Protein AF-A0A1B0FCF2-F1 (afdb_monomer_lite)

Radius of gyration: 21.27 Å; chains: 1; bounding box: 33×24×57 Å

Sequence (82 aa):
MSNQTRRSSRKAAFQKFRSGNLCIVDEPRGRPRKAHIDNEELRTTVESDPHTISRTLGSKPGTSHTPVLKHLRAINKVKELD

Secondary structure (DSSP, 8-state):
---------HHHHHHHHHTT----PPP-PPPPPPPP--HHHHHHHHHH-TT--HHHHTTSTT--HHHHHHHHHHHHHHHTT-

pLDDT: mean 72.68, std 11.64, range [40.03, 86.0]

Organism: Glossina morsitans morsitans (NCBI:txid37546)

Foldseek 3Di:
DDDPDDDPDPVVVVVCVVVVNPDPDDDDDDDPDADDDDLVVLLVVCVVPVPPDLVNVQVPPRRDSVVSVVSVVVSVVVVVVD

Structure (mmCIF, N/CA/C/O backbone):
data_AF-A0A1B0FCF2-F1
#
_entry.id   AF-A0A1B0FCF2-F1
#
loop_
_atom_site.group_PDB
_atom_site.id
_atom_site.type_symbol
_atom_site.label_atom_id
_atom_site.label_alt_id
_atom_site.label_comp_id
_atom_site.label_asym_id
_atom_site.label_entity_id
_atom_site.label_seq_id
_atom_site.pdbx_PDB_ins_code
_atom_site.Cartn_x
_atom_site.Cartn_y
_atom_site.Cartn_z
_atom_site.occupancy
_atom_site.B_iso_or_equiv
_atom_site.auth_seq_id
_atom_site.auth_comp_id
_atom_site.auth_asym_id
_atom_site.auth_atom_id
_atom_site.pdbx_PDB_model_num
ATOM 1 N N . MET A 1 1 ? -10.045 -8.718 -25.549 1.00 40.03 1 MET A N 1
ATOM 2 C CA . MET A 1 1 ? -9.183 -9.801 -25.025 1.00 40.03 1 MET A CA 1
ATOM 3 C C . MET A 1 1 ? -7.790 -9.643 -25.618 1.00 40.03 1 MET A C 1
ATOM 5 O O . MET A 1 1 ? -7.692 -9.724 -26.829 1.00 40.03 1 MET A O 1
ATOM 9 N N . SER A 1 2 ? -6.752 -9.391 -24.813 1.00 41.12 2 SER A N 1
ATOM 10 C CA . SER A 1 2 ? -5.422 -10.005 -24.990 1.00 41.12 2 SER A CA 1
ATOM 11 C C . SER A 1 2 ? -4.515 -9.592 -23.828 1.00 41.12 2 SER A C 1
ATOM 13 O O . SER A 1 2 ? -4.158 -8.425 -23.679 1.00 41.12 2 SER A O 1
ATOM 15 N N . ASN A 1 3 ? -4.188 -10.560 -22.972 1.00 41.97 3 ASN A N 1
ATOM 16 C CA . ASN A 1 3 ? -3.220 -10.410 -21.894 1.00 41.97 3 ASN A CA 1
ATOM 17 C C . ASN A 1 3 ? -1.827 -10.587 -22.500 1.00 41.97 3 ASN A C 1
ATOM 19 O O . ASN A 1 3 ? -1.427 -11.712 -22.805 1.00 41.97 3 ASN A O 1
ATOM 23 N N . GLN A 1 4 ? -1.083 -9.495 -22.686 1.00 44.03 4 GLN A N 1
ATOM 24 C CA . GLN A 1 4 ? 0.302 -9.574 -23.149 1.00 44.03 4 GLN A CA 1
ATOM 25 C C . GLN A 1 4 ? 1.187 -10.076 -21.998 1.00 44.03 4 GLN A C 1
ATOM 27 O O . GLN A 1 4 ? 1.769 -9.317 -21.222 1.00 44.03 4 GLN A O 1
ATOM 32 N N . THR A 1 5 ? 1.258 -11.397 -21.872 1.00 45.75 5 THR A N 1
ATOM 33 C CA . THR A 1 5 ? 2.170 -12.105 -20.981 1.00 45.75 5 THR A CA 1
ATOM 34 C C . THR A 1 5 ? 3.617 -11.736 -21.315 1.00 45.75 5 THR A C 1
ATOM 36 O O . THR A 1 5 ? 4.086 -11.899 -22.442 1.00 45.75 5 THR A O 1
ATOM 39 N N . ARG A 1 6 ? 4.320 -11.235 -20.292 1.00 60.12 6 ARG A N 1
ATOM 40 C CA . ARG A 1 6 ? 5.773 -11.033 -20.193 1.00 60.12 6 ARG A CA 1
ATOM 41 C C . ARG A 1 6 ? 6.582 -12.047 -21.013 1.00 60.12 6 ARG A C 1
ATOM 43 O O . ARG A 1 6 ? 6.575 -13.238 -20.715 1.00 60.12 6 ARG A O 1
ATOM 50 N N . ARG A 1 7 ? 7.434 -11.550 -21.911 1.00 43.56 7 ARG A N 1
ATOM 51 C CA . ARG A 1 7 ? 8.679 -12.237 -22.286 1.00 43.56 7 ARG A CA 1
ATOM 52 C C . ARG A 1 7 ? 9.869 -11.401 -21.834 1.00 43.56 7 ARG A C 1
ATOM 54 O O . ARG A 1 7 ? 10.421 -10.617 -22.596 1.00 43.56 7 ARG A O 1
ATOM 61 N N . SER A 1 8 ? 10.303 -11.604 -20.593 1.00 62.56 8 SER A N 1
ATOM 62 C CA . SER A 1 8 ? 11.674 -11.289 -20.190 1.00 62.56 8 SER A CA 1
ATOM 63 C C . SER A 1 8 ? 12.601 -12.241 -20.937 1.00 62.56 8 SER A C 1
ATOM 65 O O . SER A 1 8 ? 12.805 -13.383 -20.533 1.00 62.56 8 SER A O 1
ATOM 67 N N . SER A 1 9 ? 13.112 -11.820 -22.086 1.00 61.16 9 SER A N 1
ATOM 68 C CA . SER A 1 9 ? 14.083 -12.629 -22.807 1.00 61.16 9 SER A CA 1
ATOM 69 C C . SER A 1 9 ? 15.047 -11.722 -23.545 1.00 61.16 9 SER A C 1
ATOM 71 O O . SER A 1 9 ? 14.620 -10.827 -24.268 1.00 61.16 9 SER A O 1
ATOM 73 N N . ARG A 1 10 ? 16.352 -11.985 -23.391 1.00 63.44 10 ARG A N 1
ATOM 74 C CA . ARG A 1 10 ? 17.435 -11.346 -24.161 1.00 63.44 10 ARG A CA 1
ATOM 75 C C . ARG A 1 10 ? 17.075 -11.234 -25.649 1.00 63.44 10 ARG A C 1
ATOM 77 O O . ARG A 1 10 ? 17.337 -10.214 -26.266 1.00 63.44 10 ARG A O 1
ATOM 84 N N . LYS A 1 11 ? 16.377 -12.241 -26.188 1.00 72.06 11 LYS A N 1
ATOM 85 C CA . LYS A 1 11 ? 15.841 -12.283 -27.558 1.00 72.06 11 LYS A CA 1
ATOM 86 C C . LYS A 1 11 ? 15.005 -11.048 -27.939 1.00 72.06 11 LYS A C 1
ATOM 88 O O . LYS A 1 11 ? 15.205 -10.519 -29.024 1.00 72.06 11 LYS A O 1
ATOM 93 N N . ALA A 1 12 ? 14.126 -10.567 -27.057 1.00 73.56 12 ALA A N 1
ATOM 94 C CA . ALA A 1 12 ? 13.309 -9.376 -27.305 1.00 73.56 12 ALA A CA 1
ATOM 95 C C . ALA A 1 12 ? 14.150 -8.086 -27.324 1.00 73.56 12 ALA A C 1
ATOM 97 O O . ALA A 1 12 ? 13.906 -7.206 -28.143 1.00 73.56 12 ALA A O 1
ATOM 98 N N . ALA A 1 13 ? 15.183 -8.000 -26.477 1.00 77.38 13 ALA A N 1
ATOM 99 C CA . ALA A 1 13 ? 16.127 -6.884 -26.507 1.00 77.38 13 ALA A CA 1
ATOM 100 C C . ALA A 1 13 ? 16.948 -6.888 -27.808 1.00 77.38 13 ALA A C 1
ATOM 102 O O . ALA A 1 13 ? 17.005 -5.878 -28.499 1.00 77.38 13 ALA A O 1
ATOM 103 N N . PHE A 1 14 ? 17.498 -8.040 -28.209 1.00 81.69 14 PHE A N 1
ATOM 104 C CA . PHE A 1 14 ? 18.231 -8.175 -29.475 1.00 81.69 14 PHE A CA 1
ATOM 105 C C . PHE A 1 14 ? 17.373 -7.846 -30.705 1.00 81.69 14 PHE A C 1
ATOM 107 O O . PHE A 1 14 ? 17.888 -7.282 -31.666 1.00 81.69 14 PHE A O 1
ATOM 114 N N . GLN A 1 15 ? 16.074 -8.160 -30.686 1.00 82.88 15 GLN A N 1
ATOM 115 C CA . GLN A 1 15 ? 15.151 -7.755 -31.751 1.00 82.88 15 GLN A CA 1
ATOM 116 C C . GLN A 1 15 ? 14.955 -6.232 -31.805 1.00 82.88 15 GLN A C 1
ATOM 118 O O . GLN A 1 15 ? 15.046 -5.677 -32.896 1.00 82.88 15 GLN A O 1
ATOM 123 N N . LYS A 1 16 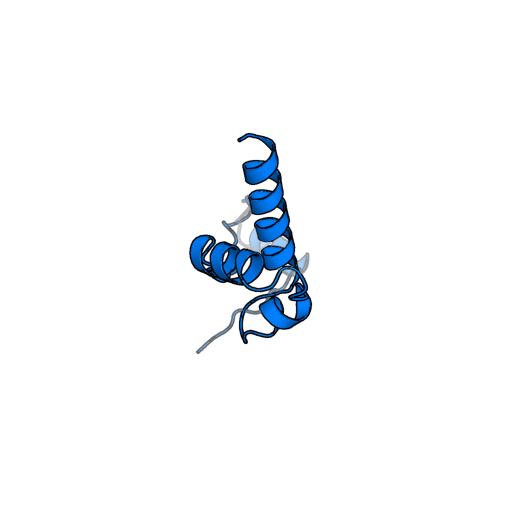? 14.774 -5.556 -30.657 1.00 80.12 16 LYS A N 1
ATOM 124 C CA . LYS A 1 16 ? 14.708 -4.081 -30.589 1.00 80.12 16 LYS A CA 1
ATOM 125 C C . LYS A 1 16 ? 15.996 -3.430 -31.122 1.00 80.12 16 LYS A C 1
ATOM 127 O O . LYS A 1 16 ? 15.929 -2.528 -31.951 1.00 80.12 16 LYS A O 1
ATOM 132 N N . PHE A 1 17 ? 17.166 -3.949 -30.740 1.00 84.00 17 PHE A N 1
ATOM 133 C CA . PHE A 1 17 ? 18.449 -3.455 -31.253 1.00 84.00 17 PHE A CA 1
ATOM 134 C C . PHE A 1 17 ? 18.585 -3.639 -32.770 1.00 84.00 17 PHE A C 1
ATOM 136 O O . PHE A 1 17 ? 19.002 -2.717 -33.468 1.00 84.00 17 PHE A O 1
ATOM 143 N N . ARG A 1 18 ? 18.192 -4.804 -33.304 1.00 85.06 18 ARG A N 1
ATOM 144 C CA . ARG A 1 18 ? 18.223 -5.071 -34.753 1.00 85.06 18 ARG A CA 1
ATOM 145 C C . ARG A 1 18 ? 17.273 -4.182 -35.554 1.00 85.06 18 ARG A C 1
ATOM 147 O O . ARG A 1 18 ? 17.558 -3.919 -36.713 1.00 85.06 18 ARG A O 1
ATOM 154 N N . SER A 1 19 ? 16.181 -3.707 -34.957 1.00 86.00 19 SER A N 1
ATOM 155 C CA . SER A 1 19 ? 15.267 -2.751 -35.594 1.00 86.00 19 SER A CA 1
ATOM 156 C C . SER A 1 19 ? 15.718 -1.289 -35.450 1.00 86.00 19 SER A C 1
ATOM 158 O O . SER A 1 19 ? 14.915 -0.390 -35.676 1.00 86.00 19 SER A O 1
ATOM 160 N N . GLY A 1 20 ? 16.958 -1.035 -35.013 1.00 84.44 20 GLY A N 1
ATOM 161 C CA . GLY A 1 20 ? 17.500 0.313 -34.807 1.00 84.44 20 GLY A CA 1
ATOM 162 C C . GLY A 1 20 ? 17.020 1.000 -33.525 1.00 84.44 20 GLY A C 1
ATOM 163 O O . GLY A 1 20 ? 17.396 2.139 -33.261 1.00 84.44 20 GLY A O 1
ATOM 164 N N . ASN A 1 21 ? 16.223 0.319 -32.696 1.00 81.06 21 ASN A N 1
ATOM 165 C CA . ASN A 1 21 ? 15.795 0.847 -31.408 1.00 81.06 21 ASN A CA 1
ATOM 166 C C . ASN A 1 21 ? 16.853 0.515 -30.347 1.00 81.06 21 ASN A C 1
ATOM 168 O O . ASN A 1 21 ? 16.820 -0.538 -29.709 1.00 81.06 21 ASN A O 1
ATOM 172 N N . LEU A 1 22 ? 17.803 1.438 -30.184 1.00 81.44 22 LEU A N 1
ATOM 173 C CA . LEU A 1 22 ? 18.878 1.363 -29.189 1.00 81.44 22 LEU A CA 1
ATOM 174 C C . LEU A 1 22 ? 18.438 1.861 -27.799 1.00 81.44 22 LEU A C 1
ATOM 176 O O . LEU A 1 22 ? 19.259 1.939 -26.887 1.00 81.44 22 LEU A O 1
ATOM 180 N N . CYS A 1 23 ? 17.165 2.234 -27.629 1.00 80.06 23 CYS A N 1
ATOM 181 C CA . CYS A 1 23 ? 16.658 2.762 -26.371 1.00 80.06 23 CYS A CA 1
ATOM 182 C C . CYS A 1 23 ? 16.573 1.644 -25.322 1.00 80.06 23 CYS A C 1
ATOM 184 O O . CYS A 1 23 ? 15.769 0.718 -25.431 1.00 80.06 23 CYS A O 1
ATOM 186 N N . ILE A 1 24 ? 17.418 1.747 -24.295 1.00 75.00 24 ILE A N 1
ATOM 187 C CA . ILE A 1 24 ? 17.487 0.807 -23.162 1.00 75.00 24 ILE A CA 1
ATOM 188 C C . ILE A 1 24 ? 16.521 1.221 -22.036 1.00 75.00 24 ILE A C 1
ATOM 190 O O . ILE A 1 24 ? 16.371 0.507 -21.048 1.00 75.00 24 ILE A O 1
ATOM 194 N N . VAL A 1 25 ? 15.849 2.370 -22.171 1.00 77.88 25 VAL A N 1
ATOM 195 C CA . VAL A 1 25 ? 14.970 2.902 -21.128 1.00 77.88 25 VAL A CA 1
ATOM 196 C C . VAL A 1 25 ? 13.822 1.933 -20.868 1.00 77.88 25 VAL A C 1
ATOM 198 O O . VAL A 1 25 ? 13.087 1.538 -21.776 1.00 77.88 25 VAL A O 1
ATOM 201 N N . ASP A 1 26 ? 13.677 1.559 -19.600 1.00 78.50 26 ASP A N 1
ATOM 202 C CA . ASP A 1 26 ? 12.560 0.754 -19.140 1.00 78.50 26 ASP A CA 1
ATOM 203 C C . ASP A 1 26 ? 11.253 1.521 -19.359 1.00 78.50 26 ASP A C 1
ATOM 205 O O . ASP A 1 26 ? 11.041 2.603 -18.810 1.00 78.50 26 ASP A O 1
ATOM 209 N N . GLU A 1 27 ? 10.353 0.935 -20.144 1.00 76.88 27 GLU A N 1
ATOM 210 C CA . GLU A 1 27 ? 8.994 1.450 -20.278 1.00 76.88 27 GLU A CA 1
ATOM 211 C C . GLU A 1 27 ? 8.307 1.450 -18.900 1.00 76.88 27 GLU A C 1
ATOM 213 O O . GLU A 1 27 ? 8.495 0.506 -18.115 1.00 76.88 27 GLU A O 1
ATOM 218 N N . PRO A 1 28 ? 7.501 2.482 -18.584 1.00 78.38 28 PRO A N 1
ATOM 219 C CA . PRO A 1 28 ? 6.817 2.573 -17.305 1.00 78.38 28 PRO A CA 1
ATOM 220 C C . PRO A 1 28 ? 5.952 1.331 -17.093 1.00 78.38 28 PRO A C 1
ATOM 222 O O . PRO A 1 28 ? 4.965 1.082 -17.786 1.00 78.38 28 PRO A O 1
ATOM 225 N N . ARG A 1 29 ? 6.346 0.515 -16.116 1.00 78.38 29 ARG A N 1
ATOM 226 C CA . ARG A 1 29 ? 5.625 -0.708 -15.771 1.00 78.38 29 ARG A CA 1
ATOM 227 C C . ARG A 1 29 ? 4.408 -0.335 -14.933 1.00 78.38 29 ARG A C 1
ATOM 229 O O . ARG A 1 29 ? 4.536 0.334 -13.909 1.00 78.38 29 ARG A O 1
ATOM 236 N N . GLY A 1 30 ? 3.231 -0.808 -15.335 1.00 78.44 30 GLY A N 1
ATOM 237 C CA . GLY A 1 30 ? 2.024 -0.668 -14.526 1.00 78.44 30 GLY A CA 1
ATOM 238 C C . GLY A 1 30 ? 2.203 -1.347 -13.166 1.00 78.44 30 GLY A C 1
ATOM 239 O O . GLY A 1 30 ? 2.525 -2.534 -13.092 1.00 78.44 30 GLY A O 1
ATOM 240 N N . ARG A 1 31 ? 1.986 -0.604 -12.075 1.00 78.62 31 ARG A N 1
ATOM 241 C CA . ARG A 1 31 ? 1.869 -1.198 -10.740 1.00 78.62 31 ARG A CA 1
ATOM 242 C C . ARG A 1 31 ? 0.524 -1.932 -10.667 1.00 78.62 31 ARG A C 1
ATOM 244 O O . ARG A 1 31 ? -0.488 -1.317 -11.008 1.00 78.62 31 ARG A O 1
ATOM 251 N N . PRO A 1 32 ? 0.464 -3.193 -10.202 1.00 73.19 32 PRO A N 1
ATOM 252 C CA . PRO A 1 32 ? -0.821 -3.823 -9.922 1.00 73.19 32 PRO A CA 1
ATOM 253 C C . PRO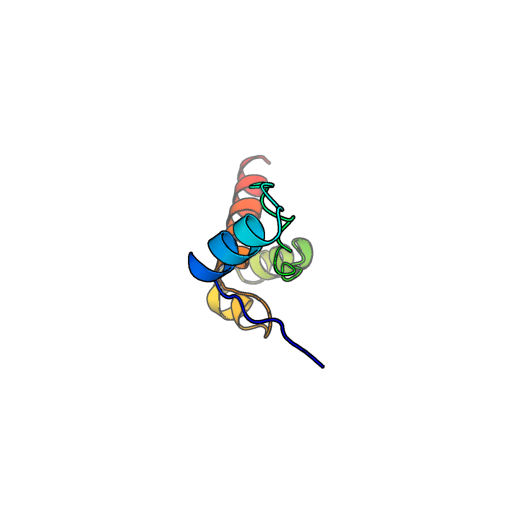 A 1 32 ? -1.621 -2.931 -8.966 1.00 73.19 32 PRO A C 1
ATOM 255 O O . PRO A 1 32 ? -1.059 -2.381 -8.010 1.00 73.19 32 PRO A O 1
ATOM 258 N N . ARG A 1 33 ? -2.915 -2.745 -9.262 1.00 71.06 33 ARG A N 1
ATOM 259 C CA . ARG A 1 33 ? -3.805 -1.931 -8.429 1.00 71.06 33 ARG A CA 1
ATOM 260 C C . ARG A 1 33 ? -3.727 -2.463 -7.003 1.00 71.06 33 ARG A C 1
ATOM 262 O O . ARG A 1 33 ? -3.908 -3.656 -6.773 1.00 71.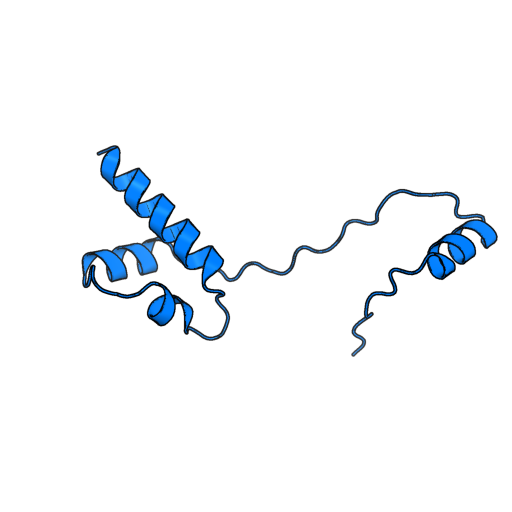06 33 ARG A O 1
ATOM 269 N N . LYS A 1 34 ? -3.393 -1.585 -6.056 1.00 68.06 34 LYS A N 1
ATOM 270 C CA . LYS A 1 34 ? -3.464 -1.946 -4.642 1.00 68.06 34 LYS A CA 1
ATOM 271 C C . LYS A 1 34 ? -4.928 -2.210 -4.315 1.00 68.06 34 LYS A C 1
ATOM 273 O O . LYS A 1 34 ? -5.779 -1.417 -4.709 1.00 68.06 34 LYS A O 1
ATOM 278 N N . ALA A 1 35 ? -5.195 -3.284 -3.583 1.00 70.69 35 ALA A N 1
ATOM 279 C CA . ALA A 1 35 ? -6.469 -3.417 -2.900 1.00 70.69 35 ALA A 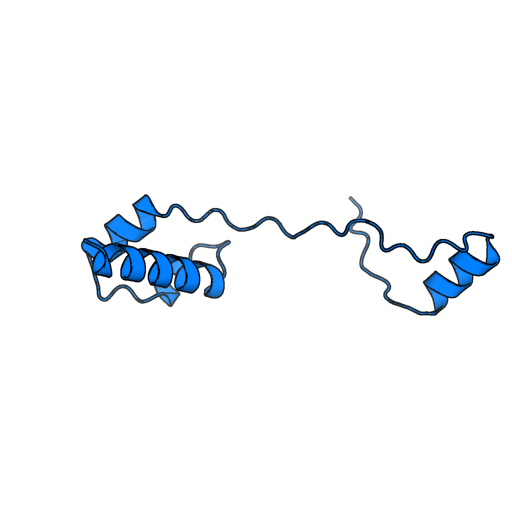CA 1
ATOM 280 C C . ALA A 1 35 ? -6.646 -2.198 -1.984 1.00 70.69 35 ALA A C 1
ATOM 282 O O . ALA A 1 35 ? -5.716 -1.834 -1.256 1.00 70.69 35 ALA A O 1
ATOM 283 N N . HIS A 1 36 ? -7.789 -1.527 -2.095 1.00 75.56 36 HIS A N 1
ATOM 284 C CA . HIS A 1 36 ? -8.134 -0.432 -1.203 1.00 75.56 36 HIS A CA 1
ATOM 285 C C . HIS A 1 36 ? -8.488 -1.037 0.158 1.00 75.56 36 HIS A C 1
ATOM 287 O O . HIS A 1 36 ? -9.342 -1.916 0.233 1.00 75.56 36 HIS A O 1
ATOM 293 N N . ILE A 1 37 ? -7.766 -0.624 1.197 1.00 77.75 37 ILE A N 1
ATOM 294 C CA . ILE A 1 37 ? -8.043 -0.985 2.587 1.00 77.75 37 ILE A CA 1
ATOM 295 C C . ILE A 1 37 ? -8.424 0.318 3.268 1.00 77.75 37 ILE A C 1
ATOM 297 O O . ILE A 1 37 ? -7.610 1.245 3.296 1.00 77.75 37 ILE A O 1
ATOM 301 N N . ASP A 1 38 ? -9.655 0.383 3.762 1.00 82.12 38 ASP A N 1
ATOM 302 C CA . ASP A 1 38 ? -10.116 1.496 4.575 1.00 82.12 38 ASP A CA 1
ATOM 303 C C . ASP A 1 38 ? -9.499 1.377 5.977 1.00 82.12 38 ASP A C 1
ATOM 305 O O . ASP A 1 38 ? -9.618 0.348 6.646 1.00 82.12 38 ASP A O 1
ATOM 309 N N . ASN A 1 39 ? -8.777 2.418 6.394 1.00 81.50 39 ASN A N 1
ATOM 310 C CA . ASN A 1 39 ? -8.135 2.459 7.702 1.00 81.50 39 ASN A CA 1
ATOM 311 C C . ASN A 1 39 ? -9.148 2.649 8.832 1.00 81.50 39 ASN A C 1
ATOM 313 O O . ASN A 1 39 ? -8.897 2.138 9.919 1.00 81.50 39 ASN A O 1
ATOM 317 N N . GLU A 1 40 ? -10.259 3.348 8.591 1.00 82.94 40 GLU A N 1
ATOM 318 C CA . GLU A 1 40 ? -11.288 3.588 9.608 1.00 82.94 40 GLU A CA 1
ATOM 319 C C . GLU A 1 40 ? -12.092 2.311 9.864 1.00 82.94 40 GLU A C 1
ATOM 321 O O . GLU A 1 40 ? -12.279 1.906 11.012 1.00 82.94 40 GLU A O 1
ATOM 326 N N . GLU A 1 41 ? -12.470 1.592 8.800 1.00 81.62 41 GLU A N 1
ATOM 327 C CA . GLU A 1 41 ? -13.074 0.256 8.921 1.00 81.62 41 GLU A CA 1
ATOM 328 C C . GLU A 1 41 ? -12.125 -0.706 9.660 1.00 81.62 41 GLU A C 1
ATOM 330 O O . GLU A 1 41 ? -12.531 -1.461 10.545 1.00 81.62 41 GLU A O 1
ATOM 335 N N . LEU A 1 42 ? -10.828 -0.663 9.340 1.00 81.56 42 LEU A N 1
ATOM 336 C CA . LEU A 1 42 ? -9.840 -1.516 9.994 1.00 81.56 42 LEU A CA 1
ATOM 337 C C . LEU A 1 42 ? -9.657 -1.153 11.474 1.00 81.56 42 LEU A C 1
ATOM 339 O O . LEU A 1 42 ? -9.550 -2.048 12.309 1.00 81.56 42 LEU A O 1
ATOM 343 N N . ARG A 1 43 ? -9.633 0.141 11.803 1.00 83.81 43 ARG A N 1
ATOM 344 C CA . ARG A 1 43 ? -9.476 0.641 13.172 1.00 83.81 43 ARG A CA 1
ATOM 345 C C . ARG A 1 43 ? -10.672 0.272 14.041 1.00 83.81 43 ARG A C 1
ATOM 347 O O . ARG A 1 43 ? -10.476 -0.324 15.093 1.00 83.81 43 ARG A O 1
ATOM 354 N N . THR A 1 44 ? -11.885 0.550 13.569 1.00 84.81 44 THR A N 1
ATOM 355 C CA . THR A 1 44 ? -13.131 0.201 14.274 1.00 84.81 44 THR A CA 1
ATOM 356 C C . THR A 1 44 ? -13.223 -1.299 14.547 1.00 84.81 44 THR A C 1
ATOM 358 O O . THR A 1 44 ? -13.557 -1.708 15.657 1.00 84.81 44 THR A O 1
ATOM 361 N N . THR A 1 45 ? -12.834 -2.128 13.574 1.00 81.44 45 THR A N 1
ATOM 362 C CA . THR A 1 45 ? -12.802 -3.586 13.750 1.00 81.44 45 THR A CA 1
ATOM 363 C C . THR A 1 45 ? -11.812 -4.004 14.845 1.00 81.44 45 THR A C 1
ATOM 365 O O . THR A 1 45 ? -12.175 -4.775 15.731 1.00 81.44 45 THR A O 1
ATOM 368 N N . VAL A 1 46 ? -10.586 -3.465 14.828 1.00 80.38 46 VAL A N 1
ATOM 369 C CA . VAL A 1 46 ? -9.538 -3.774 15.822 1.00 80.38 46 VAL A CA 1
ATOM 370 C C . VAL A 1 46 ? -9.899 -3.277 17.223 1.00 80.38 46 VAL A C 1
ATOM 372 O O . VAL A 1 46 ? -9.587 -3.945 18.203 1.00 80.38 46 VAL A O 1
ATOM 375 N N . GLU A 1 47 ? -10.544 -2.116 17.335 1.00 82.31 47 GLU A N 1
ATOM 376 C CA . GLU A 1 47 ? -11.012 -1.575 18.616 1.00 82.31 47 GLU A CA 1
ATOM 377 C C . GLU A 1 47 ? -12.174 -2.396 19.195 1.00 82.31 47 GLU A C 1
ATOM 379 O O . GLU A 1 47 ? -12.224 -2.598 20.406 1.00 82.31 47 GLU A O 1
ATOM 384 N N . SER A 1 48 ? -13.075 -2.905 18.344 1.00 82.69 48 SER A N 1
ATOM 385 C CA . SER A 1 48 ? -14.206 -3.740 18.773 1.00 82.69 48 SER A CA 1
ATOM 386 C C . SER A 1 48 ? -13.800 -5.153 19.203 1.00 82.69 48 SER A C 1
ATOM 388 O O . SER A 1 48 ? -14.364 -5.690 20.155 1.00 82.69 48 SER A O 1
ATOM 390 N N . ASP A 1 49 ? -12.815 -5.748 18.525 1.00 78.06 49 ASP A N 1
ATOM 391 C CA . ASP A 1 49 ? -12.270 -7.062 18.857 1.00 78.06 49 ASP A CA 1
ATOM 392 C C . ASP A 1 49 ? -10.750 -7.089 18.598 1.00 78.06 49 ASP A C 1
ATOM 394 O O . ASP A 1 49 ? -10.297 -7.355 17.473 1.00 78.06 49 ASP A O 1
ATOM 398 N N . PRO A 1 50 ? -9.934 -6.856 19.643 1.00 72.81 50 PRO A N 1
ATOM 399 C CA . PRO A 1 50 ? -8.479 -6.818 19.527 1.00 72.81 50 PRO A CA 1
ATOM 400 C C . PRO A 1 50 ? -7.854 -8.193 19.243 1.00 72.81 50 PRO A C 1
ATOM 402 O O . PRO A 1 50 ? -6.671 -8.264 18.903 1.00 72.81 50 PRO A O 1
ATOM 405 N N . HIS A 1 51 ? -8.615 -9.287 19.360 1.00 73.06 51 HIS A N 1
ATOM 406 C CA . HIS A 1 51 ? -8.149 -10.637 19.042 1.00 73.06 51 HIS A CA 1
ATOM 407 C C . HIS A 1 51 ? -8.394 -11.028 17.579 1.00 73.06 51 HIS A C 1
ATOM 409 O O . HIS A 1 51 ? -7.976 -12.116 17.162 1.00 73.06 51 HIS A O 1
ATOM 415 N N . THR A 1 52 ? -9.005 -10.153 16.769 1.00 72.19 52 THR A N 1
ATOM 416 C CA . THR A 1 52 ? -9.172 -10.389 15.330 1.00 72.19 52 THR A CA 1
ATOM 417 C C . THR A 1 52 ? -7.824 -10.630 14.646 1.00 72.19 52 THR A C 1
ATOM 419 O O . THR A 1 52 ? -6.945 -9.773 14.534 1.00 72.19 52 THR A O 1
ATOM 422 N N . ILE A 1 53 ? -7.637 -11.858 14.162 1.00 64.06 53 ILE A N 1
ATOM 423 C CA . ILE A 1 53 ? -6.386 -12.281 13.536 1.00 64.06 53 ILE A CA 1
ATOM 424 C C . ILE A 1 53 ? -6.277 -11.609 12.160 1.00 64.06 53 ILE A C 1
ATOM 426 O O . ILE A 1 53 ? -7.156 -11.726 11.317 1.00 64.06 53 ILE A O 1
ATOM 430 N N . SER A 1 54 ? -5.140 -10.984 11.854 1.00 65.69 54 SER A N 1
ATOM 431 C CA . SER A 1 54 ? -4.839 -10.393 10.529 1.00 65.69 54 SER A CA 1
ATOM 432 C C . SER A 1 54 ? -5.182 -11.280 9.311 1.00 65.69 54 SER A C 1
ATOM 434 O O . SER A 1 54 ? -5.428 -10.777 8.214 1.00 65.69 54 SER A O 1
ATOM 436 N N . ARG A 1 55 ? -5.213 -12.607 9.491 1.00 61.81 55 ARG A N 1
ATOM 437 C CA . ARG A 1 55 ? -5.591 -13.612 8.487 1.00 61.81 55 ARG A CA 1
ATOM 438 C C . ARG A 1 55 ? -7.104 -13.703 8.236 1.00 61.81 55 ARG A C 1
ATOM 440 O O . ARG A 1 55 ? -7.494 -13.971 7.101 1.00 61.81 55 ARG A O 1
ATOM 447 N N . THR A 1 56 ? -7.945 -13.475 9.249 1.00 68.00 56 THR A N 1
ATOM 448 C CA . THR A 1 56 ? -9.407 -13.407 9.077 1.00 68.00 56 THR A CA 1
ATOM 449 C C . THR A 1 56 ? -9.795 -12.104 8.381 1.00 68.00 56 THR A C 1
ATOM 451 O O . THR A 1 56 ? -10.544 -12.141 7.410 1.00 68.00 56 THR A O 1
ATOM 454 N N . LEU A 1 57 ? -9.166 -10.981 8.749 1.00 68.00 57 LEU A N 1
ATOM 455 C CA . LEU A 1 57 ? -9.334 -9.689 8.061 1.00 68.00 57 LEU A CA 1
ATOM 456 C C . LEU A 1 57 ? -8.854 -9.730 6.595 1.00 68.00 57 LEU A C 1
ATOM 458 O O . LEU A 1 57 ? -9.465 -9.133 5.710 1.00 68.00 57 LEU A O 1
ATOM 462 N N . GLY A 1 58 ? -7.778 -10.475 6.324 1.00 63.06 58 GLY A N 1
ATOM 463 C CA . GLY A 1 58 ? -7.245 -10.712 4.978 1.00 63.06 58 GLY A CA 1
ATOM 464 C C . GLY A 1 58 ? -7.946 -11.817 4.177 1.00 63.06 58 GLY A C 1
ATOM 465 O O . GLY A 1 58 ? -7.523 -12.083 3.059 1.00 63.06 58 GLY A O 1
ATOM 466 N N . SER A 1 59 ? -8.979 -12.481 4.714 1.00 61.97 59 SER A N 1
ATOM 467 C CA . SER A 1 59 ? -9.763 -13.478 3.959 1.00 61.97 59 SER A CA 1
ATOM 468 C C . SER A 1 59 ? -10.839 -12.854 3.066 1.00 61.97 59 SER A C 1
ATOM 470 O O . SER A 1 59 ? -11.485 -13.574 2.305 1.00 61.97 59 SER A O 1
ATOM 472 N N . LYS A 1 60 ? -11.022 -11.524 3.106 1.00 61.66 60 LYS A N 1
ATOM 473 C CA . LYS A 1 60 ? -11.841 -10.818 2.114 1.00 61.66 60 LYS A CA 1
ATOM 474 C C . LYS A 1 60 ? -11.239 -11.072 0.714 1.00 61.66 60 LYS A C 1
ATOM 476 O O . LYS A 1 60 ? -10.048 -10.826 0.509 1.00 61.66 60 LYS A O 1
ATOM 481 N N . PRO A 1 61 ? -12.017 -11.576 -0.262 1.00 51.09 61 PRO A N 1
ATOM 482 C CA . PRO A 1 61 ? -11.500 -11.900 -1.588 1.00 51.09 61 PRO A CA 1
ATOM 483 C C . PRO A 1 61 ? -10.999 -10.622 -2.275 1.00 51.09 61 PRO A C 1
ATOM 485 O O . PRO A 1 61 ? -11.786 -9.784 -2.700 1.00 51.09 61 PRO A O 1
ATOM 488 N N . GLY A 1 62 ? -9.676 -10.456 -2.353 1.00 60.22 62 GLY A N 1
ATOM 489 C CA . GLY A 1 62 ? -9.035 -9.308 -3.005 1.00 60.22 62 GLY A CA 1
ATOM 490 C C . GLY A 1 62 ? -7.927 -8.634 -2.197 1.00 60.22 62 GLY A C 1
ATOM 491 O O . GLY A 1 62 ? -7.139 -7.890 -2.780 1.00 60.22 62 GLY A O 1
ATOM 492 N N . THR A 1 63 ? -7.798 -8.911 -0.897 1.00 63.50 63 THR A N 1
ATOM 493 C CA . THR A 1 63 ? -6.717 -8.372 -0.060 1.00 63.50 63 THR A CA 1
ATOM 494 C C . THR A 1 63 ? -5.700 -9.457 0.275 1.00 63.50 63 THR A C 1
ATOM 496 O O . THR A 1 63 ? -6.019 -10.504 0.822 1.00 63.50 63 THR A O 1
ATOM 499 N N . SER A 1 64 ? -4.428 -9.222 -0.050 1.00 67.81 64 SER A N 1
ATOM 500 C CA . SER A 1 64 ? -3.357 -10.051 0.501 1.00 67.81 64 SER A CA 1
ATOM 501 C C . SER A 1 64 ? -3.157 -9.735 1.989 1.00 67.81 64 SER A C 1
ATOM 503 O O . SER A 1 64 ? -3.482 -8.652 2.473 1.00 67.81 64 SER A O 1
ATOM 505 N N . HIS A 1 65 ? -2.585 -10.679 2.734 1.00 73.81 65 HIS A N 1
ATOM 506 C CA . HIS A 1 65 ? -2.308 -10.535 4.171 1.00 73.81 65 HIS A CA 1
ATOM 507 C C . HIS A 1 65 ? -1.288 -9.425 4.492 1.00 73.81 65 HIS A C 1
ATOM 509 O O . HIS A 1 65 ? -1.385 -8.721 5.495 1.00 73.81 65 HIS A O 1
ATOM 515 N N . THR A 1 66 ? -0.326 -9.218 3.595 1.00 79.12 66 THR A N 1
ATOM 516 C CA . THR A 1 66 ? 0.771 -8.249 3.729 1.00 79.12 66 THR A CA 1
ATOM 517 C C . THR A 1 66 ? 0.328 -6.787 3.891 1.00 79.12 66 THR A C 1
ATOM 519 O O . THR A 1 66 ? 0.848 -6.115 4.785 1.00 79.12 66 THR A O 1
ATOM 522 N N . PRO A 1 67 ? -0.585 -6.238 3.067 1.00 79.06 67 PRO A N 1
ATOM 523 C CA . PRO A 1 67 ? -1.063 -4.874 3.241 1.00 79.06 67 PRO A CA 1
ATOM 524 C C . PRO A 1 67 ? -1.846 -4.699 4.549 1.00 79.06 67 PRO A C 1
ATOM 526 O O . PRO A 1 67 ? -1.567 -3.733 5.252 1.00 79.06 67 PRO A O 1
ATOM 529 N N . VAL A 1 68 ? -2.699 -5.651 4.952 1.00 81.31 68 VAL A N 1
ATOM 530 C CA . VAL A 1 68 ? -3.423 -5.600 6.242 1.00 81.31 68 VAL A CA 1
ATOM 531 C C . VAL A 1 68 ? -2.449 -5.437 7.415 1.00 81.31 68 VAL A C 1
ATOM 533 O O . VAL A 1 68 ? -2.598 -4.519 8.216 1.00 81.31 68 VAL A O 1
ATOM 536 N N . LEU A 1 69 ? -1.378 -6.237 7.468 1.00 82.44 69 LEU A N 1
ATOM 537 C CA . LEU A 1 69 ? -0.341 -6.107 8.502 1.00 82.44 69 LEU A CA 1
ATOM 538 C C . LEU A 1 69 ? 0.336 -4.732 8.521 1.00 82.44 69 LEU A C 1
ATOM 540 O O . LEU A 1 69 ? 0.672 -4.208 9.585 1.00 82.44 69 LEU A O 1
ATOM 544 N N . LYS A 1 70 ? 0.572 -4.147 7.343 1.00 83.56 70 LYS A N 1
ATOM 545 C CA . LYS A 1 70 ? 1.185 -2.821 7.238 1.00 83.56 70 LYS A CA 1
ATOM 546 C C . LYS A 1 70 ? 0.264 -1.740 7.806 1.00 83.56 70 LYS A C 1
ATOM 548 O O . LYS A 1 70 ? 0.758 -0.856 8.503 1.00 83.56 70 LYS A O 1
ATOM 553 N N . HIS A 1 71 ? -1.035 -1.829 7.526 1.00 84.56 71 HIS A N 1
ATOM 554 C CA . HIS A 1 71 ? -2.039 -0.902 8.045 1.00 84.56 71 HIS A CA 1
ATOM 555 C C . HIS A 1 71 ? -2.217 -1.049 9.562 1.00 84.56 71 HIS A C 1
ATOM 557 O O . HIS A 1 71 ? -2.125 -0.051 10.269 1.00 84.56 71 HIS A O 1
ATOM 563 N N . LEU A 1 72 ? -2.310 -2.277 10.086 1.00 84.56 72 LEU A N 1
ATOM 564 C CA . LEU A 1 72 ? -2.369 -2.535 11.534 1.00 84.56 72 LEU A CA 1
ATOM 565 C C . LEU A 1 72 ? -1.165 -1.947 12.285 1.00 84.56 72 LEU A C 1
ATOM 567 O O . LEU A 1 72 ? -1.316 -1.301 13.318 1.00 84.56 72 LEU A O 1
ATOM 571 N N . ARG A 1 73 ? 0.049 -2.101 11.739 1.00 84.69 73 ARG A N 1
ATOM 572 C CA . ARG A 1 73 ? 1.252 -1.497 12.333 1.00 84.69 73 ARG A CA 1
ATOM 573 C C . ARG A 1 73 ? 1.192 0.032 12.329 1.00 84.69 73 ARG A C 1
ATOM 575 O O . ARG A 1 73 ? 1.719 0.648 13.248 1.00 84.69 73 ARG A O 1
ATOM 582 N N . ALA A 1 74 ? 0.623 0.641 11.290 1.00 83.62 74 ALA A N 1
ATOM 583 C CA . ALA A 1 74 ? 0.468 2.090 11.226 1.00 83.62 74 ALA A CA 1
ATOM 584 C C . ALA A 1 74 ? -0.531 2.591 12.277 1.00 83.62 74 ALA A C 1
ATOM 586 O O . ALA A 1 74 ? -0.215 3.543 12.976 1.00 83.62 74 ALA A O 1
ATOM 587 N N . ILE A 1 75 ? -1.664 1.904 12.447 1.00 83.38 75 ILE A N 1
ATOM 588 C CA . ILE A 1 75 ? -2.666 2.218 13.478 1.00 83.38 75 ILE A CA 1
ATOM 589 C C . ILE A 1 75 ? -2.042 2.152 14.879 1.00 83.38 75 ILE A C 1
ATOM 591 O O . ILE A 1 75 ? -2.139 3.110 15.638 1.00 83.38 75 ILE A O 1
ATOM 595 N N . ASN A 1 76 ? -1.314 1.075 15.193 1.00 79.69 76 ASN A N 1
ATOM 596 C CA . ASN A 1 76 ? -0.662 0.939 16.501 1.00 79.69 76 ASN A CA 1
ATOM 597 C C . ASN A 1 76 ? 0.391 2.027 16.749 1.00 79.69 76 ASN A C 1
ATOM 599 O O . ASN A 1 76 ? 0.509 2.515 17.862 1.00 79.69 76 ASN A O 1
ATOM 603 N N . LYS A 1 77 ? 1.135 2.440 15.714 1.00 74.94 77 LYS A N 1
ATOM 604 C CA . LYS A 1 77 ? 2.082 3.560 15.826 1.00 74.94 77 LYS A CA 1
ATOM 605 C C . LYS A 1 77 ? 1.399 4.896 16.106 1.00 74.94 77 LYS A C 1
ATOM 607 O O . LYS A 1 77 ? 2.001 5.717 16.776 1.00 74.94 77 LYS A O 1
ATOM 612 N N . VAL A 1 78 ? 0.206 5.129 15.558 1.00 69.38 78 VAL A N 1
ATOM 613 C CA . VAL A 1 78 ? -0.557 6.361 15.815 1.00 69.38 78 VAL A CA 1
ATOM 614 C C . VAL A 1 78 ? -1.036 6.392 17.265 1.00 69.38 78 VAL A C 1
ATOM 616 O O . VAL A 1 78 ? -0.893 7.417 17.911 1.00 69.38 78 VAL A O 1
ATOM 619 N N . LYS A 1 79 ? -1.496 5.257 17.805 1.00 70.38 79 LYS A N 1
ATOM 620 C CA . LYS A 1 79 ? -1.959 5.151 19.199 1.00 70.38 79 LYS A CA 1
ATOM 621 C C . LYS A 1 79 ? -0.868 5.413 20.252 1.00 70.38 79 LYS A C 1
ATOM 623 O O . LYS A 1 79 ? -1.186 5.830 21.351 1.00 70.38 79 LYS A O 1
ATOM 628 N N . GLU A 1 80 ? 0.398 5.144 19.938 1.00 72.00 80 GLU A N 1
ATOM 629 C CA . GLU A 1 80 ? 1.540 5.387 20.843 1.00 72.00 80 GLU A CA 1
ATOM 630 C C . GLU A 1 80 ? 1.973 6.865 20.896 1.00 72.00 80 GLU A C 1
ATOM 632 O O . GLU A 1 80 ? 2.847 7.219 21.683 1.00 72.00 80 GLU A O 1
ATOM 637 N N . LEU A 1 81 ? 1.437 7.713 20.011 1.00 69.94 81 LEU A N 1
ATOM 638 C CA . LEU A 1 81 ? 1.792 9.134 19.911 1.00 69.94 81 LEU A CA 1
ATOM 639 C C . LEU A 1 81 ? 0.740 10.071 20.530 1.00 69.94 81 LEU A C 1
ATOM 641 O O . LEU A 1 81 ? 0.984 11.278 20.553 1.00 69.94 81 LEU A O 1
ATOM 645 N N . ASP A 1 82 ? -0.386 9.524 20.996 1.00 53.06 82 ASP A N 1
ATOM 646 C CA . ASP A 1 82 ? -1.427 10.221 21.767 1.00 53.06 82 ASP A CA 1
ATOM 647 C C . ASP A 1 82 ? -1.135 10.130 23.277 1.00 53.06 82 ASP A C 1
ATOM 649 O O . ASP A 1 82 ? -1.388 11.130 23.988 1.00 53.06 82 ASP A O 1
#

=== Feature glossary ===
Key to the feature types in this record:

Secondary structure (8-state, DSSP). Secondary structure is the local, repeating backbone conformation. DSSP classifies it into eight states by reading the hydrogen-bond network: three helix types (H, G, I), two β types (E, B), two non-regular types (T, S), and unstructured coil (-).

Backbone torsions (φ/ψ). Backbone dihedral angles. Every residue except chain termini has a φ (preceding-C → N → Cα → C) and a ψ (N → Cα → C → next-N). They are reported in degrees following the IUPAC sign convention. Secondary structure is essentially a statement about which (φ, ψ) basin each residue occupies.

Predicted aligned error. Predicted Aligned Error (PAE) is an AlphaFold confide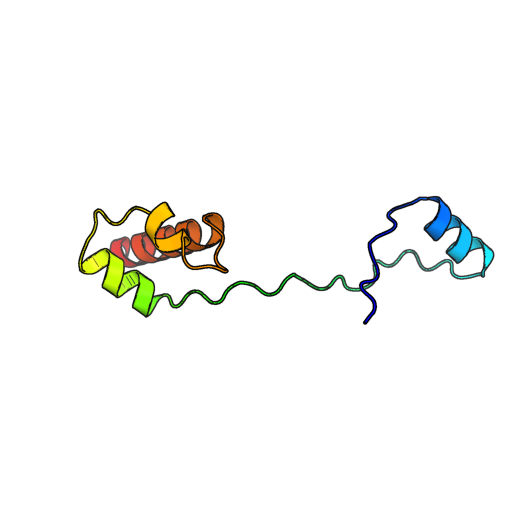nce matrix: entry (i, j) is the expected error in the position of residue j, in ångströms, when the prediction is superimposed on the true structure at residue i. Low PAE within a block of residues means that block is internally rigid and well-predicted; high PAE between two blocks means their relative placement is uncertain even if each block individually is confident.

B-factor. B-factor (Debye–Waller factor) reflects atomic displacement in the crystal lattice. It is an experimental observable (units Å²), not a prediction; low values mean the atom is pinned down, high values mean it moves or is heterogeneous across the crystal.

Secondary structure (3-state, P-SEA). Three-state secondary structure (P-SEA) collapses the eight DSSP classes into helix (a), strand (b), and coil (c). P-SEA assigns these from Cα geometry alone — distances and angles — without requiring backbone oxygens, so it works on any Cα trace.

Sequence. Primary structure: the covalent order of the twenty standard amino acids along the backbone. Two proteins with the same sequence will (almost always) fold to the same structure; two with 30% identity often share a fold but not the details.

pLDDT. pLDDT is the predicted lDDT-Cα score: AlphaFold's confidence that the local environment of each residue (all inter-atomic distances within 15 Å) is correctly placed. It is a per-residue number between 0 and 100, with higher meaning more reliable.

InterPro / GO / CATH / organism. Functional annotations link the protein to curated databases. InterPro entries identify conserved domains and families by matching the sequence against member-database signatures (Pfam, PROSITE, CDD, …). Gene Ontology (GO) terms describe molecular function, biological process, and cellular component in a controlled vocabulary. CATH places the structure in a hierarchical fold classification (Class/Architecture/Topology/Homologous-superfamily). The organism is the source species.

Contact-map, Ramachandran, and PAE plots. Three diagnostic plots accompany the record. The Cα contact map visualizes the tertiary structure as a 2D adjacency matrix (8 Å cutoff, sequence-local contacts suppressed). The Ramachandran plot shows the distribution of backbone (φ, ψ) torsions, with points in the α and β basins reflecting secondary structure content. The PAE plot shows AlphaFold's inter-residue confidence as a color matrix.

mmCIF coordinates. The mmCIF table is the protein's shape written out atom by atom. For each backbone N, Cα, C, and carbonyl O, it records an (x, y, z) coordinate triple in Å plus the residue type, chain letter, and residue number.

Radius of gyration, Cα contacts, bounding box. Three whole-structure scalars: the radius of gyration (RMS distance of Cα from centroid, in Å), the count of Cα–Cα contacts (pairs closer than 8 Å and separated by more than four residues in sequence — i.e. tertiary, not local, contacts), and the bounding-box dimensions. Together they distinguish compact globular folds from extended fibres or disordered chains.

Foldseek 3Di. The Foldseek 3Di string encodes local tertiary geometry as a 20-letter alphabet — one character per residue — derived from the relative positions of nearby Cα atoms. Unlike the amino-acid sequence, 3Di is a direct function of the 3D structure, so two proteins with the same fold have similar 3Di strings even at low sequence identity.

Rendered structure images. Six rendered views show the 3D structure from the faces of a cube — i.e. along ±x, ±y, ±z. Renderin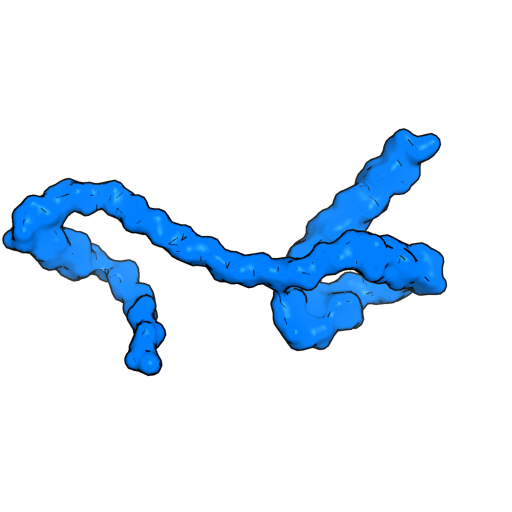g representation is drawn randomly per protein from cartoon (secondary-structure ribbons), sticks (backbone bonds), or molecular surface; coloring is either N→C rainbow (blue at the N-terminus through red at the C-terminus) or one color per chain.

Nearest PDB structures. The Foldseek neighbor list gives the closest experimentally determined structures in the PDB, ranked by structural alignment. TM-score near 1 means near-identical fold; near 0.3 means only rough topology match. This is how one finds what a novel AlphaFold prediction most resembles in the solved-structure universe.

Solvent-accessible surface area. SASA measures how much of the protein is reachable by solvent. It is computed by rolling a water-sized probe over the atomic surface and summing the exposed area (Å²). Per-residue SASA distinguishes core (buried, low SASA) from surface (exposed, high SASA) residues; total SASA is a whole-molecule size measure.